Protein AF-A0A7Y0NRR0-F1 (afdb_monomer_lite)

Radius of gyration: 20.95 Å; chains: 1; bounding box: 73×36×52 Å

Secondary structure (DSSP, 8-state):
-------------------HHHHHHHHHHHHHHHHT--HHHHHHHHHHHHHHHTT--TTHHHHHHHHHHHHHHHHHHHTTHHHH-HHHHHHHHHHHHHHHHHHHHTTS-HHHHHHHHHT--SS--SS-TTHHHH-

Sequence (135 aa):
MKKILILSAFILGLNFASNAQSILSKVGSAAAASTGFDVSSLTSGIIGKLSPSLSLTPAQKPTVTTIVKDFLVQKATIMATQKTDPAAYQSKFGKLFSGLKSKLGTALTVAQLAKFTSLKPAAPSASNVLSQLFY

Structure (mmCIF, N/CA/C/O backbone):
data_AF-A0A7Y0NRR0-F1
#
_entry.id   AF-A0A7Y0NRR0-F1
#
loop_
_atom_site.group_PDB
_atom_site.id
_atom_site.type_symbol
_atom_site.label_atom_id
_atom_site.label_alt_id
_atom_site.label_comp_id
_atom_site.label_asym_id
_atom_site.label_entity_id
_atom_site.label_seq_id
_atom_site.pdbx_PDB_ins_code
_atom_site.Cartn_x
_atom_site.Cartn_y
_atom_site.Cartn_z
_atom_site.occupancy
_atom_site.B_iso_or_equiv
_atom_site.auth_seq_id
_atom_site.auth_comp_id
_atom_site.auth_asym_id
_atom_site.auth_atom_id
_atom_site.pdbx_PDB_model_num
ATOM 1 N N . MET A 1 1 ? 57.152 12.413 32.482 1.00 33.59 1 MET A N 1
ATOM 2 C CA . MET A 1 1 ? 57.196 13.848 32.836 1.00 33.59 1 MET A CA 1
ATOM 3 C C . MET A 1 1 ? 56.328 14.609 31.855 1.00 33.59 1 MET A C 1
ATOM 5 O O . MET A 1 1 ? 56.525 14.366 30.681 1.00 33.59 1 MET A O 1
ATOM 9 N N . LYS A 1 2 ? 55.462 15.506 32.366 1.00 35.28 2 LYS A N 1
ATOM 10 C CA . LYS A 1 2 ? 54.959 16.761 31.757 1.00 35.28 2 LYS A CA 1
ATOM 11 C C . LYS A 1 2 ? 54.358 16.692 30.330 1.00 35.28 2 LYS A C 1
ATOM 13 O O . LYS A 1 2 ? 54.985 16.176 29.433 1.00 35.28 2 LYS A O 1
ATOM 18 N N . LYS A 1 3 ? 53.239 17.318 29.968 1.00 42.88 3 LYS A N 1
ATOM 19 C CA . LYS A 1 3 ? 52.256 18.235 30.573 1.00 42.88 3 LYS A CA 1
ATOM 20 C C . LYS A 1 3 ? 51.332 18.625 29.384 1.00 42.88 3 LYS A C 1
ATOM 22 O O . LYS A 1 3 ? 51.871 18.773 28.295 1.00 42.88 3 LYS A O 1
ATOM 27 N N . ILE A 1 4 ? 50.058 18.960 29.663 1.00 52.25 4 ILE A N 1
ATOM 28 C CA . ILE A 1 4 ? 49.284 20.073 29.029 1.00 52.25 4 ILE A CA 1
ATOM 29 C C . ILE A 1 4 ? 48.765 19.827 27.585 1.00 52.25 4 ILE A C 1
ATOM 31 O O . ILE A 1 4 ? 49.505 19.312 26.767 1.00 52.25 4 ILE A O 1
ATOM 35 N N . LEU A 1 5 ? 47.558 20.209 27.131 1.00 46.69 5 LEU A N 1
ATOM 36 C CA . LEU A 1 5 ? 46.305 20.794 27.665 1.00 46.69 5 LEU A CA 1
ATOM 37 C C . LEU A 1 5 ? 45.287 20.883 26.482 1.00 46.69 5 LEU A C 1
ATOM 39 O O . LEU A 1 5 ? 45.715 21.002 25.340 1.00 46.69 5 LEU A O 1
ATOM 43 N N . ILE A 1 6 ? 43.986 20.989 26.815 1.00 50.47 6 ILE A N 1
ATOM 44 C CA . ILE A 1 6 ? 42.914 21.799 26.157 1.00 50.47 6 ILE A CA 1
ATOM 45 C C . ILE A 1 6 ? 42.362 21.290 24.805 1.00 50.47 6 ILE A C 1
ATOM 47 O O . ILE A 1 6 ? 43.046 21.276 23.795 1.00 50.47 6 ILE A O 1
ATOM 51 N N . LEU A 1 7 ? 41.147 20.723 24.771 1.00 47.28 7 LEU A N 1
ATOM 52 C CA . LEU A 1 7 ? 39.810 21.365 24.751 1.00 47.28 7 LEU A CA 1
ATOM 53 C C . LEU A 1 7 ? 39.467 21.995 23.390 1.00 47.28 7 LEU A C 1
ATOM 55 O O . LEU A 1 7 ? 39.948 23.069 23.051 1.00 47.28 7 LEU A O 1
ATOM 59 N N . SER A 1 8 ? 38.554 21.366 22.648 1.00 47.72 8 SER A N 1
ATOM 60 C CA . SER A 1 8 ? 37.717 22.026 21.637 1.00 47.72 8 SER A CA 1
ATOM 61 C C . SER A 1 8 ? 36.460 21.192 21.410 1.00 47.72 8 SER A C 1
ATOM 63 O O . SER A 1 8 ? 36.451 20.227 20.649 1.00 47.72 8 SER A O 1
ATOM 65 N N . ALA A 1 9 ? 35.394 21.556 22.116 1.00 52.09 9 ALA A N 1
ATOM 66 C CA . ALA A 1 9 ? 34.048 21.173 21.745 1.00 52.09 9 ALA A CA 1
ATOM 67 C C . ALA A 1 9 ? 33.667 21.934 20.470 1.00 52.09 9 ALA A C 1
ATOM 69 O O . ALA A 1 9 ? 33.634 23.162 20.470 1.00 52.09 9 ALA A O 1
ATOM 70 N N . PHE A 1 10 ? 33.325 21.212 19.409 1.00 38.62 10 PHE A N 1
ATOM 71 C CA . PHE A 1 10 ? 32.408 21.731 18.403 1.00 38.62 10 PHE A CA 1
ATOM 72 C C . PHE A 1 10 ? 31.455 20.611 18.011 1.00 38.62 10 PHE A C 1
ATOM 74 O O . PHE A 1 10 ? 31.655 19.868 17.053 1.00 38.62 10 PHE A O 1
ATOM 81 N N . ILE A 1 11 ? 30.418 20.464 18.835 1.00 50.19 11 ILE A N 1
ATOM 82 C CA . ILE A 1 11 ? 29.217 19.724 18.473 1.00 50.19 11 ILE A CA 1
ATOM 83 C C . ILE A 1 11 ? 28.501 20.589 17.435 1.00 50.19 11 ILE A C 1
ATOM 85 O O . ILE A 1 11 ? 27.634 21.395 17.763 1.00 50.19 11 ILE A O 1
ATOM 89 N N . LEU A 1 12 ? 28.875 20.437 16.166 1.00 45.25 12 LEU A N 1
ATOM 90 C CA . LEU A 1 12 ? 27.951 20.735 15.084 1.00 45.25 12 LEU A CA 1
ATOM 91 C C . LEU A 1 12 ? 26.954 19.591 15.038 1.00 45.25 12 LEU A C 1
ATOM 93 O O . LEU A 1 12 ? 27.161 18.572 14.380 1.00 45.25 12 LEU A O 1
ATOM 97 N N . GLY A 1 13 ? 25.859 19.780 15.769 1.00 44.25 13 GLY A N 1
ATOM 98 C CA . GLY A 1 13 ? 24.616 19.085 15.499 1.00 44.25 13 GLY A CA 1
ATOM 99 C C . GLY A 1 13 ? 24.165 19.436 14.087 1.00 44.25 13 GLY A C 1
ATOM 100 O O . GLY A 1 13 ? 23.381 20.363 13.888 1.00 44.25 13 GLY A O 1
ATOM 101 N N . LEU A 1 14 ? 24.669 18.691 13.104 1.00 46.22 14 LEU A N 1
ATOM 102 C CA . LEU A 1 14 ? 24.047 18.569 11.798 1.00 46.22 14 LEU A CA 1
ATOM 103 C C . LEU A 1 14 ? 22.699 17.894 12.033 1.00 46.22 14 LEU A C 1
ATOM 105 O O . LEU A 1 14 ? 22.559 16.673 11.990 1.00 46.22 14 LEU A O 1
ATOM 109 N N . ASN A 1 15 ? 21.695 18.718 12.314 1.00 46.75 15 ASN A N 1
ATOM 110 C CA . ASN A 1 15 ? 20.311 18.358 12.104 1.00 46.75 15 ASN A CA 1
ATOM 111 C C . ASN A 1 15 ? 20.145 18.178 10.594 1.00 46.75 15 ASN A C 1
ATOM 113 O O . ASN A 1 15 ? 19.711 19.082 9.883 1.00 46.75 15 ASN A O 1
ATOM 117 N N . PHE A 1 16 ? 20.496 16.995 10.092 1.00 47.28 16 PHE A N 1
ATOM 118 C CA . PHE A 1 16 ? 19.924 16.493 8.858 1.00 47.28 16 PHE A CA 1
ATOM 119 C C . PHE A 1 16 ? 18.444 16.238 9.146 1.00 47.28 16 PHE A C 1
ATOM 121 O O . PHE A 1 16 ? 18.018 15.105 9.371 1.00 47.28 16 PHE A O 1
ATOM 128 N N . ALA A 1 17 ? 17.647 17.310 9.171 1.00 47.84 17 ALA A N 1
ATOM 129 C CA . ALA A 1 17 ? 16.220 17.210 8.948 1.00 47.84 17 ALA A CA 1
ATOM 130 C C . ALA A 1 17 ? 16.072 16.612 7.548 1.00 47.84 17 ALA A C 1
ATOM 132 O O . ALA A 1 17 ? 16.183 17.292 6.525 1.00 47.84 17 ALA A O 1
ATOM 133 N N . SER A 1 18 ? 15.956 15.287 7.525 1.00 48.53 18 SER A N 1
ATOM 134 C CA . SER A 1 18 ? 15.818 14.473 6.334 1.00 48.53 18 SER A CA 1
ATOM 135 C C . SER A 1 18 ? 14.525 14.858 5.625 1.00 48.53 18 SER A C 1
ATOM 137 O O . SER A 1 18 ? 13.490 14.233 5.807 1.00 48.53 18 SER A O 1
ATOM 139 N N . ASN A 1 19 ? 14.594 15.849 4.739 1.00 50.34 19 ASN A N 1
ATOM 140 C CA . ASN A 1 19 ? 13.570 16.112 3.728 1.00 50.34 19 ASN A CA 1
ATOM 141 C C . ASN A 1 19 ? 13.697 15.139 2.537 1.00 50.34 19 ASN A C 1
ATOM 143 O O . ASN A 1 19 ? 13.306 15.459 1.413 1.00 50.34 19 ASN A O 1
ATOM 147 N N . ALA A 1 20 ? 14.217 13.927 2.770 1.00 47.44 20 ALA A N 1
ATOM 148 C CA . ALA A 1 20 ? 14.342 12.873 1.762 1.00 47.44 20 ALA A CA 1
ATOM 149 C C . ALA A 1 20 ? 12.981 12.490 1.141 1.00 47.44 20 ALA A C 1
ATOM 151 O O . ALA A 1 20 ? 12.925 11.990 0.018 1.00 47.44 20 ALA A O 1
ATOM 152 N N . GLN A 1 21 ? 11.872 12.794 1.826 1.00 50.91 21 GLN A N 1
ATOM 153 C CA . GLN A 1 21 ? 10.518 12.601 1.304 1.00 50.91 21 GLN A CA 1
ATOM 154 C C . GLN A 1 21 ? 10.167 13.531 0.130 1.00 50.91 21 GLN A C 1
ATOM 156 O O . GLN A 1 21 ? 9.385 13.124 -0.727 1.00 50.91 21 GLN A O 1
ATOM 161 N N . SER A 1 22 ? 10.739 14.738 0.029 1.00 58.84 22 SER A N 1
ATOM 162 C CA . SER A 1 22 ? 10.353 15.708 -1.014 1.00 58.84 22 SER A CA 1
ATOM 163 C C . SER A 1 22 ? 10.853 15.301 -2.404 1.00 58.84 22 SER A C 1
ATOM 165 O O . SER A 1 22 ? 10.087 15.282 -3.371 1.00 58.84 22 SER A O 1
ATOM 167 N N . ILE A 1 23 ? 12.120 14.884 -2.501 1.00 60.22 23 ILE A N 1
ATOM 168 C CA . ILE A 1 23 ? 12.724 14.489 -3.781 1.00 60.22 23 ILE A CA 1
ATOM 169 C C . ILE A 1 23 ? 12.102 13.188 -4.287 1.00 60.22 23 ILE A C 1
ATOM 171 O O . ILE A 1 23 ? 11.738 13.107 -5.457 1.00 60.22 23 ILE A O 1
ATOM 175 N N . LEU A 1 24 ? 11.896 12.199 -3.411 1.00 58.16 24 LEU A N 1
ATOM 176 C CA . LEU A 1 24 ? 11.259 10.938 -3.793 1.00 58.16 24 LEU A CA 1
ATOM 177 C C . LEU A 1 24 ? 9.813 11.147 -4.263 1.00 58.16 24 LEU A C 1
ATOM 179 O O . LEU A 1 24 ? 9.408 10.576 -5.274 1.00 58.16 24 LEU A O 1
ATOM 183 N N . SER A 1 25 ? 9.061 12.018 -3.583 1.00 60.81 25 SER A N 1
ATOM 184 C CA . SER A 1 25 ? 7.695 12.372 -3.985 1.00 60.81 25 SER A CA 1
ATOM 185 C C . SER A 1 25 ? 7.665 13.075 -5.339 1.00 60.81 25 SER A C 1
ATOM 187 O O . SER A 1 25 ? 6.802 12.780 -6.165 1.00 60.81 25 SER A O 1
ATOM 189 N N . LYS A 1 26 ? 8.624 13.968 -5.607 1.00 62.31 26 LYS A N 1
ATOM 190 C CA . LYS A 1 26 ? 8.708 14.702 -6.874 1.00 62.31 26 LYS A CA 1
ATOM 191 C C . LYS A 1 26 ? 9.166 13.818 -8.035 1.00 62.31 26 LYS A C 1
ATOM 193 O O . LYS A 1 26 ? 8.571 13.882 -9.106 1.00 62.31 26 LYS A O 1
ATOM 198 N N . VAL A 1 27 ? 10.154 12.952 -7.812 1.00 62.44 27 VAL A N 1
ATOM 199 C CA . VAL A 1 27 ? 10.635 11.973 -8.802 1.00 62.44 27 VAL A CA 1
ATOM 200 C C . VAL A 1 27 ? 9.555 10.938 -9.111 1.00 62.44 27 VAL A C 1
ATOM 202 O O . VAL A 1 27 ? 9.282 10.682 -10.280 1.00 62.44 27 VAL A O 1
ATOM 205 N N . GLY A 1 28 ? 8.883 10.391 -8.093 1.00 61.22 28 GLY A N 1
ATOM 206 C CA . GLY A 1 28 ? 7.782 9.450 -8.299 1.00 61.22 28 GLY A CA 1
ATOM 207 C C . GLY A 1 28 ? 6.582 10.086 -9.001 1.00 61.22 28 GLY A C 1
ATOM 208 O O . GLY A 1 28 ? 6.010 9.465 -9.889 1.00 61.22 28 GLY A O 1
ATOM 209 N N . SER A 1 29 ? 6.252 11.347 -8.693 1.00 60.25 29 SER A N 1
ATOM 210 C CA . SER A 1 29 ? 5.181 12.083 -9.387 1.00 60.25 29 SER A CA 1
ATOM 211 C C . SER A 1 29 ? 5.530 12.398 -10.849 1.00 60.25 29 SER A C 1
ATOM 213 O O . SER A 1 29 ? 4.664 12.316 -11.716 1.00 60.25 29 SER A O 1
ATOM 215 N N . ALA A 1 30 ? 6.793 12.712 -11.154 1.00 60.69 30 ALA A N 1
ATOM 216 C CA . ALA A 1 30 ? 7.245 12.945 -12.527 1.00 60.69 30 ALA A CA 1
ATOM 217 C C . ALA A 1 30 ? 7.305 11.645 -13.356 1.00 60.69 30 ALA A C 1
ATOM 219 O O . ALA A 1 30 ? 6.887 11.633 -14.512 1.00 60.69 30 ALA A O 1
ATOM 220 N N . ALA A 1 31 ? 7.764 10.538 -12.760 1.00 59.75 31 ALA A N 1
ATOM 221 C CA . ALA A 1 31 ? 7.778 9.214 -13.395 1.00 59.75 31 ALA A CA 1
ATOM 222 C C . ALA A 1 31 ? 6.360 8.654 -13.631 1.00 59.75 31 ALA A C 1
ATOM 224 O O . ALA A 1 31 ? 6.098 7.979 -14.627 1.00 59.75 31 ALA A O 1
ATOM 225 N N . ALA A 1 32 ? 5.430 8.965 -12.728 1.00 59.28 32 ALA A N 1
ATOM 226 C CA . ALA A 1 32 ? 4.009 8.660 -12.854 1.00 59.28 32 ALA A CA 1
ATOM 227 C C . ALA A 1 32 ? 3.360 9.383 -14.050 1.00 59.28 32 ALA A C 1
ATOM 229 O O . ALA A 1 32 ? 2.678 8.764 -14.869 1.00 59.28 32 ALA A O 1
ATOM 230 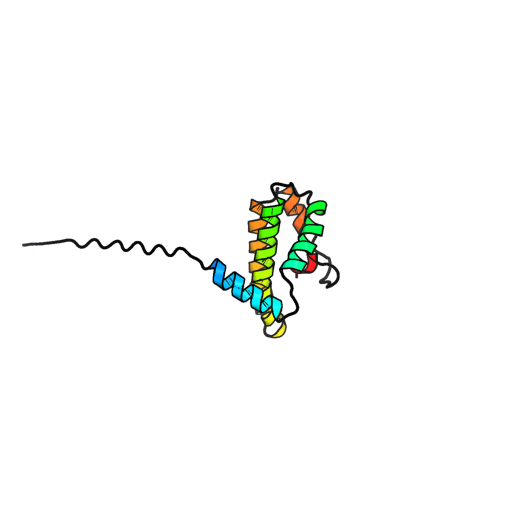N N . ALA A 1 33 ? 3.637 10.684 -14.193 1.00 56.62 33 ALA A N 1
ATOM 231 C CA . ALA A 1 33 ? 3.094 11.511 -15.268 1.00 56.62 33 ALA A CA 1
ATOM 232 C C . ALA A 1 33 ? 3.559 11.076 -16.672 1.00 56.62 33 ALA A C 1
ATOM 234 O O . ALA A 1 33 ? 2.806 11.217 -17.631 1.00 56.62 33 ALA A O 1
ATOM 235 N N . SER A 1 34 ? 4.764 10.510 -16.809 1.00 55.97 34 SER A N 1
ATOM 236 C CA . SER A 1 34 ? 5.305 10.079 -18.109 1.00 55.97 34 SER A CA 1
ATOM 237 C C . SER A 1 34 ? 4.842 8.690 -18.568 1.00 55.97 34 SER A C 1
ATOM 239 O O . SER A 1 34 ? 5.035 8.338 -19.730 1.00 55.97 34 SER A O 1
ATOM 241 N N . THR A 1 35 ? 4.226 7.895 -17.686 1.00 58.47 35 THR A N 1
ATOM 242 C CA . THR A 1 35 ? 3.856 6.489 -17.950 1.00 58.47 35 THR A CA 1
ATOM 243 C C . THR A 1 35 ? 2.346 6.236 -17.994 1.00 58.47 35 THR A C 1
ATOM 245 O O . THR A 1 35 ? 1.924 5.093 -18.162 1.00 58.47 35 THR A O 1
ATOM 248 N N . GLY A 1 36 ? 1.519 7.278 -17.843 1.00 70.06 36 GLY A N 1
ATOM 249 C CA . GLY A 1 36 ? 0.068 7.128 -17.664 1.00 70.06 36 GLY A CA 1
ATOM 250 C C . GLY A 1 36 ? -0.313 6.518 -16.306 1.00 70.06 36 GLY A C 1
ATOM 251 O O . GLY A 1 36 ? -1.446 6.085 -16.110 1.00 70.06 36 GLY A O 1
ATOM 252 N N . PHE A 1 37 ? 0.631 6.469 -15.362 1.00 85.75 37 PHE A N 1
ATOM 253 C CA . PHE A 1 37 ? 0.445 5.923 -14.024 1.00 85.75 37 PHE A CA 1
ATOM 254 C C . PHE A 1 37 ? -0.002 7.036 -13.069 1.00 85.75 37 PHE A C 1
ATOM 256 O O . PHE A 1 37 ? 0.789 7.569 -12.300 1.00 85.75 37 PHE A O 1
ATOM 263 N N . ASP A 1 38 ? -1.275 7.430 -13.118 1.00 90.25 38 ASP A N 1
ATOM 264 C CA . ASP A 1 38 ? -1.796 8.483 -12.237 1.00 90.25 38 ASP A CA 1
ATOM 265 C C . ASP A 1 38 ? -1.954 7.981 -10.792 1.00 90.25 38 ASP A C 1
ATOM 267 O O . ASP A 1 38 ? -2.944 7.346 -10.420 1.00 90.25 38 ASP A O 1
ATOM 271 N N . VAL A 1 39 ? -0.974 8.316 -9.953 1.00 91.81 39 VAL A N 1
ATOM 272 C CA . VAL A 1 39 ? -0.945 7.977 -8.525 1.00 91.81 39 VAL A CA 1
ATOM 273 C C . VAL A 1 39 ? -2.202 8.445 -7.790 1.00 91.81 39 VAL A C 1
ATOM 275 O O . VAL A 1 39 ? -2.686 7.729 -6.914 1.00 91.81 39 VAL A O 1
ATOM 278 N N . SER A 1 40 ? -2.735 9.627 -8.104 1.00 91.94 40 SER A N 1
ATOM 279 C CA . SER A 1 40 ? -3.883 10.198 -7.391 1.00 91.94 40 SER A CA 1
ATOM 280 C C . SER A 1 40 ? -5.158 9.412 -7.691 1.00 91.94 40 SER A C 1
ATOM 282 O O . SER A 1 40 ? -5.856 8.959 -6.774 1.00 91.94 40 SER A O 1
ATOM 284 N N . SER A 1 41 ? -5.413 9.173 -8.979 1.00 93.75 41 SER A N 1
ATOM 285 C CA . SER A 1 41 ? -6.553 8.380 -9.444 1.00 93.75 41 SER A CA 1
ATOM 286 C C . SER A 1 41 ? -6.464 6.930 -8.962 1.00 93.75 41 SER A C 1
ATOM 288 O O . SER A 1 41 ? -7.443 6.383 -8.449 1.00 93.75 41 SER A O 1
ATOM 290 N N . LEU A 1 42 ? -5.274 6.323 -9.027 1.00 94.88 42 LEU A N 1
ATOM 291 C CA . LEU A 1 42 ? -5.031 4.970 -8.523 1.00 94.88 42 LEU A CA 1
ATOM 292 C C . LEU A 1 42 ? -5.240 4.871 -7.012 1.00 94.88 42 LEU A C 1
ATOM 294 O O . LEU A 1 42 ? -5.909 3.946 -6.555 1.00 94.88 42 LEU A O 1
ATOM 298 N N . THR A 1 43 ? -4.724 5.830 -6.237 1.00 96.88 43 THR A N 1
ATOM 299 C CA . THR A 1 43 ? -4.933 5.872 -4.781 1.00 96.88 43 THR A CA 1
ATOM 300 C C . THR A 1 43 ? -6.426 5.922 -4.471 1.00 96.88 43 THR A C 1
ATOM 302 O O . THR A 1 43 ? -6.918 5.108 -3.692 1.00 96.88 43 THR A O 1
ATOM 305 N N . SER A 1 44 ? -7.162 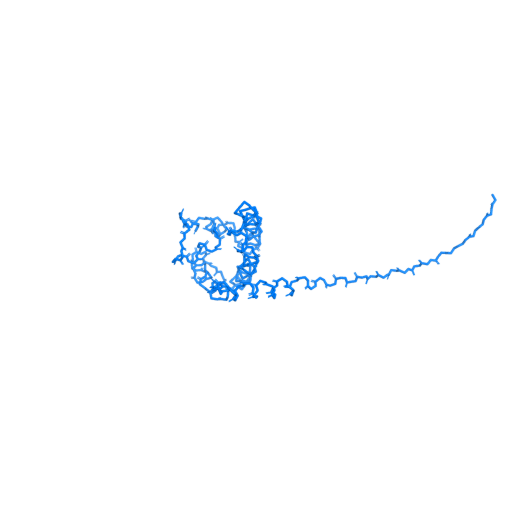6.827 -5.120 1.00 96.81 44 SER A N 1
ATOM 306 C CA . SER A 1 44 ? -8.608 6.973 -4.927 1.00 96.81 44 SER A CA 1
ATOM 307 C C . SER A 1 44 ? -9.367 5.688 -5.268 1.00 96.81 44 SER A C 1
ATOM 309 O O . SER A 1 44 ? -10.183 5.223 -4.471 1.00 96.81 44 SER A O 1
ATOM 311 N N . GLY A 1 45 ? -9.053 5.061 -6.407 1.00 96.62 45 GLY A N 1
ATOM 312 C CA . GLY A 1 45 ? -9.666 3.801 -6.831 1.00 96.62 45 GLY A CA 1
ATOM 313 C C . GLY A 1 45 ? -9.364 2.636 -5.883 1.00 96.62 45 GLY A C 1
ATOM 314 O O . GLY A 1 45 ? -10.266 1.879 -5.520 1.00 96.62 45 GLY A O 1
ATOM 315 N N . ILE A 1 46 ? -8.115 2.512 -5.428 1.00 97.44 46 ILE A N 1
ATOM 316 C CA . ILE A 1 46 ? -7.692 1.476 -4.478 1.00 97.44 46 ILE A CA 1
ATOM 317 C C . ILE A 1 46 ? -8.382 1.664 -3.133 1.00 97.44 46 ILE A C 1
ATOM 319 O O . ILE A 1 46 ? -8.945 0.707 -2.608 1.00 97.44 46 ILE A O 1
ATOM 323 N N . ILE A 1 47 ? -8.393 2.878 -2.580 1.00 97.81 47 ILE A N 1
ATOM 324 C CA . ILE A 1 47 ? -9.068 3.152 -1.306 1.00 97.81 47 ILE A CA 1
ATOM 325 C C . ILE A 1 47 ? -10.576 2.933 -1.431 1.00 97.81 47 ILE A C 1
ATOM 327 O O . ILE A 1 47 ? -11.173 2.352 -0.528 1.00 97.81 47 ILE A O 1
ATOM 331 N N . GLY A 1 48 ? -11.179 3.266 -2.575 1.00 97.56 48 GLY A N 1
ATOM 332 C CA . GLY A 1 48 ? -12.573 2.934 -2.874 1.00 97.56 48 GLY A CA 1
ATOM 333 C C . GLY A 1 48 ? -12.883 1.432 -2.796 1.00 97.56 48 GLY A C 1
ATOM 334 O O . GLY A 1 48 ? -13.989 1.059 -2.413 1.00 97.56 48 GLY A O 1
ATOM 335 N N . LYS A 1 49 ? -11.911 0.556 -3.089 1.00 96.75 49 LYS A N 1
ATOM 336 C CA . LYS A 1 49 ? -12.045 -0.904 -2.925 1.00 96.75 49 LYS A CA 1
ATOM 337 C C . LYS A 1 49 ? -11.660 -1.384 -1.525 1.00 96.75 49 LYS A C 1
ATOM 339 O O . LYS A 1 49 ? -12.359 -2.228 -0.963 1.00 96.75 49 LYS A O 1
ATOM 344 N N . LEU A 1 50 ? -10.577 -0.865 -0.948 1.00 97.19 50 LEU A N 1
ATOM 345 C CA . LEU A 1 50 ? -10.069 -1.292 0.359 1.00 97.19 50 LEU A CA 1
ATOM 346 C C . LEU A 1 50 ? -10.971 -0.848 1.513 1.00 97.19 50 LEU A C 1
ATOM 348 O O . LEU A 1 50 ? -11.176 -1.635 2.431 1.00 97.19 50 LEU A O 1
ATOM 352 N N . SER A 1 51 ? -11.539 0.362 1.471 1.00 97.00 51 SER A N 1
ATOM 353 C CA . SER A 1 51 ? -12.411 0.880 2.534 1.00 97.00 51 SER A CA 1
ATOM 354 C C . SER A 1 51 ? -13.579 -0.054 2.869 1.00 97.00 51 SER A C 1
ATOM 356 O O . SER A 1 51 ? -13.658 -0.467 4.026 1.00 97.00 51 SER A O 1
ATOM 3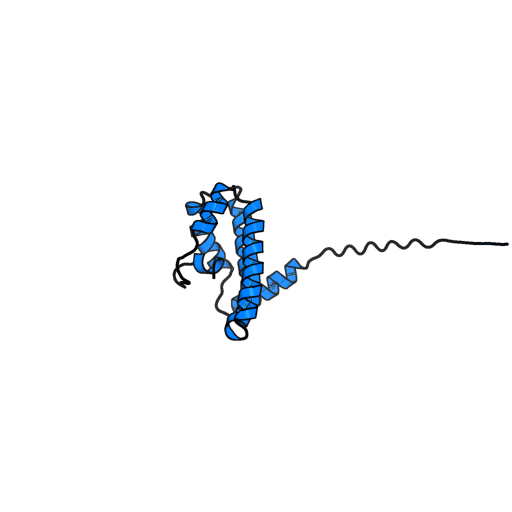58 N N . PRO A 1 52 ? -14.450 -0.441 1.916 1.00 97.56 52 PRO A N 1
ATOM 359 C CA . PRO A 1 52 ? -15.532 -1.379 2.208 1.00 97.56 52 PRO A CA 1
ATOM 360 C C . PRO A 1 52 ? -15.022 -2.807 2.438 1.00 97.56 52 PRO A C 1
ATOM 362 O O . PRO A 1 52 ? -15.530 -3.504 3.309 1.00 97.56 52 PRO A O 1
ATOM 365 N N . SER A 1 53 ? -13.989 -3.250 1.710 1.0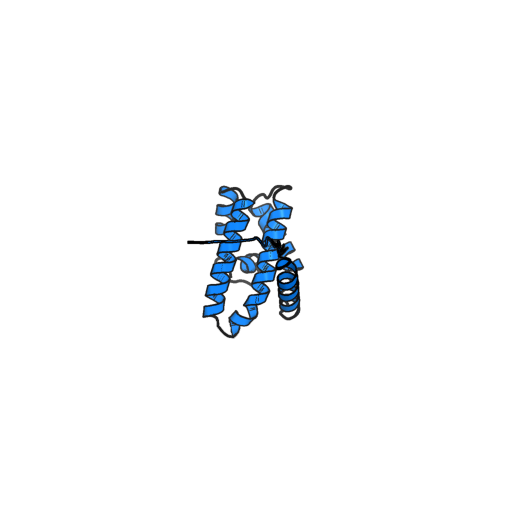0 97.12 53 SER A N 1
ATOM 366 C CA . SER A 1 53 ? -13.496 -4.628 1.835 1.00 97.12 53 SER A CA 1
ATOM 367 C C . SER A 1 53 ? -12.867 -4.902 3.198 1.00 97.12 53 SER A C 1
ATOM 369 O O . SER A 1 53 ? -13.009 -6.001 3.722 1.00 97.12 53 SER A O 1
ATOM 371 N N . LEU A 1 54 ? -12.184 -3.922 3.786 1.00 97.75 54 LEU A N 1
ATOM 372 C CA . LEU A 1 54 ? -11.508 -4.042 5.080 1.00 97.75 54 LEU A CA 1
ATOM 373 C C . LEU A 1 54 ? -12.295 -3.395 6.226 1.00 97.75 54 LEU A C 1
ATOM 375 O O . LEU A 1 54 ? -11.800 -3.370 7.351 1.00 97.75 54 LEU A O 1
ATOM 379 N N . SER A 1 55 ? -13.484 -2.851 5.954 1.00 97.81 55 SER A N 1
ATOM 380 C CA . SER A 1 55 ? -14.269 -2.081 6.926 1.00 97.81 55 SER A CA 1
ATOM 381 C C . SER A 1 55 ? -13.419 -1.005 7.618 1.00 97.81 55 SER A C 1
ATOM 383 O O . SER A 1 55 ? -13.364 -0.935 8.845 1.00 97.81 55 SER A O 1
ATOM 385 N N . LEU A 1 56 ? -12.677 -0.215 6.830 1.00 97.94 56 LEU A N 1
ATOM 386 C CA . LEU A 1 56 ? -11.770 0.801 7.372 1.00 97.94 56 LEU A CA 1
ATOM 387 C C . LEU A 1 56 ? -12.554 1.853 8.153 1.00 97.94 56 LEU A C 1
ATOM 389 O O . LEU A 1 56 ? -13.509 2.436 7.637 1.00 97.94 56 LEU A O 1
ATOM 393 N N . THR A 1 57 ? -12.106 2.143 9.372 1.00 98.06 57 THR A N 1
ATOM 394 C CA . THR A 1 57 ? -12.720 3.193 10.187 1.00 98.06 57 THR A CA 1
ATOM 395 C C . THR A 1 57 ? -12.371 4.588 9.651 1.00 98.06 57 THR A C 1
ATOM 397 O O . THR A 1 57 ? -11.372 4.753 8.935 1.00 98.06 57 THR A O 1
ATOM 400 N N . PRO A 1 58 ? -13.132 5.630 10.036 1.00 97.06 58 PRO A N 1
ATOM 401 C CA . PRO A 1 58 ? -12.788 7.013 9.707 1.00 97.06 58 PRO A CA 1
ATOM 402 C C . PRO A 1 58 ? -11.381 7.415 10.170 1.00 97.06 58 PRO A C 1
ATOM 404 O O . PRO A 1 58 ? -10.718 8.187 9.486 1.00 97.06 58 PRO A O 1
ATOM 407 N N . ALA A 1 59 ? -10.900 6.849 11.282 1.00 95.94 59 ALA A N 1
ATOM 408 C CA . ALA A 1 59 ? -9.553 7.092 11.794 1.00 95.94 59 ALA A CA 1
ATOM 409 C C . ALA A 1 59 ? -8.462 6.368 10.981 1.00 95.94 59 ALA A C 1
ATOM 411 O O . ALA A 1 59 ? -7.366 6.892 10.808 1.00 95.94 59 ALA A O 1
ATOM 412 N N . GLN A 1 60 ? -8.751 5.175 10.450 1.00 97.88 60 GLN A N 1
ATOM 413 C CA . GLN A 1 60 ? -7.792 4.405 9.649 1.00 97.88 60 GLN A CA 1
ATOM 414 C C . GLN A 1 60 ? -7.655 4.941 8.223 1.00 97.88 60 GLN A C 1
ATOM 416 O O . GLN A 1 60 ? -6.565 4.913 7.648 1.00 97.88 60 GLN A O 1
ATOM 421 N N . LYS A 1 61 ? -8.760 5.411 7.631 1.00 97.38 61 LYS A N 1
ATOM 422 C CA . LYS A 1 61 ? -8.829 5.753 6.205 1.00 97.38 61 LYS A CA 1
ATOM 423 C C . LYS A 1 61 ? -7.757 6.766 5.761 1.00 97.38 61 LYS A C 1
ATOM 425 O O . LYS A 1 61 ? -7.113 6.479 4.749 1.00 97.38 61 LYS A O 1
ATOM 430 N N . PRO A 1 62 ? -7.493 7.886 6.466 1.00 98.00 62 PRO A N 1
ATOM 431 C CA . PRO A 1 62 ? -6.441 8.827 6.075 1.00 98.00 62 PRO A CA 1
ATOM 432 C C . PRO A 1 62 ? -5.054 8.176 6.066 1.00 98.00 62 PRO A C 1
ATOM 434 O O . PRO A 1 62 ? -4.325 8.286 5.084 1.00 98.00 62 PRO A O 1
ATOM 437 N N . THR A 1 63 ? -4.719 7.416 7.112 1.00 97.75 63 THR A N 1
ATOM 438 C CA . THR A 1 63 ? -3.418 6.746 7.244 1.00 97.75 63 THR A CA 1
ATOM 439 C C . THR A 1 63 ? -3.206 5.700 6.153 1.00 97.75 63 THR A C 1
ATOM 441 O O . THR A 1 63 ? -2.162 5.686 5.502 1.00 97.75 63 THR A O 1
ATOM 444 N N . VAL A 1 64 ? -4.211 4.859 5.888 1.00 98.12 64 VAL A N 1
ATOM 445 C CA . VAL A 1 64 ? -4.151 3.854 4.812 1.00 98.12 64 VAL A CA 1
ATOM 446 C C . VAL A 1 64 ? -4.040 4.526 3.441 1.00 98.12 64 VAL A C 1
ATOM 448 O O . VAL A 1 64 ? -3.282 4.057 2.594 1.00 98.12 64 VAL A O 1
ATOM 451 N N . THR A 1 65 ? -4.734 5.649 3.233 1.00 98.25 65 THR A N 1
ATOM 452 C CA . THR A 1 65 ? -4.639 6.444 1.997 1.00 98.25 65 THR A CA 1
ATOM 453 C C . THR A 1 65 ? -3.213 6.929 1.759 1.00 98.25 65 THR A C 1
ATOM 455 O O . THR A 1 65 ? -2.680 6.726 0.670 1.00 98.25 65 THR A O 1
ATOM 458 N N . THR A 1 66 ? -2.567 7.503 2.777 1.00 97.88 66 THR A N 1
ATOM 459 C CA . THR A 1 66 ? -1.167 7.943 2.688 1.00 97.88 66 THR A CA 1
ATOM 460 C C . THR A 1 66 ? -0.227 6.777 2.396 1.00 97.88 66 THR A C 1
ATOM 462 O O . THR A 1 66 ? 0.581 6.863 1.478 1.00 97.88 66 THR A O 1
ATOM 465 N N . ILE A 1 67 ? -0.377 5.649 3.101 1.00 98.31 67 ILE A N 1
ATOM 466 C CA . ILE A 1 67 ? 0.461 4.458 2.892 1.00 98.31 67 ILE A CA 1
ATOM 467 C C . ILE A 1 67 ? 0.345 3.933 1.450 1.00 98.31 67 ILE A C 1
ATOM 469 O O . ILE A 1 67 ? 1.359 3.630 0.819 1.00 98.31 67 ILE A O 1
ATOM 473 N N . VAL A 1 68 ? -0.878 3.837 0.915 1.00 97.88 68 VAL A N 1
ATOM 474 C CA . VAL A 1 68 ? -1.127 3.405 -0.470 1.00 97.88 68 VAL A CA 1
ATOM 475 C C . VAL A 1 68 ? -0.531 4.398 -1.465 1.00 97.88 68 VAL A C 1
ATOM 477 O O . VAL A 1 68 ? 0.147 3.983 -2.404 1.00 97.88 68 VAL A O 1
ATOM 480 N N . LYS A 1 69 ? -0.736 5.702 -1.252 1.00 96.94 69 LYS A N 1
ATOM 481 C CA . LYS A 1 69 ? -0.180 6.751 -2.111 1.00 96.94 69 LYS A CA 1
ATOM 482 C C . LYS A 1 69 ? 1.344 6.671 -2.168 1.00 96.94 69 LYS A C 1
ATOM 484 O O . LYS A 1 69 ? 1.908 6.632 -3.258 1.00 96.94 69 LYS A O 1
ATOM 489 N N . ASP A 1 70 ? 2.004 6.584 -1.017 1.00 96.06 70 ASP A N 1
ATOM 490 C CA . ASP A 1 70 ? 3.464 6.517 -0.921 1.00 96.06 70 ASP A CA 1
ATOM 491 C C . ASP A 1 70 ? 4.030 5.260 -1.589 1.00 96.06 70 ASP A C 1
ATOM 493 O O . ASP A 1 70 ? 5.090 5.307 -2.219 1.00 96.06 70 ASP A O 1
ATOM 497 N N . PHE A 1 71 ? 3.323 4.133 -1.476 1.00 97.19 71 PHE A N 1
ATOM 498 C CA . PHE A 1 71 ? 3.667 2.911 -2.196 1.00 97.19 71 PHE A CA 1
ATOM 499 C C . PHE A 1 71 ? 3.586 3.113 -3.711 1.00 97.19 71 PHE A C 1
ATOM 501 O O . PHE A 1 71 ? 4.520 2.743 -4.416 1.00 97.19 71 PHE A O 1
ATOM 508 N N . LEU A 1 72 ? 2.511 3.723 -4.220 1.00 95.75 72 LEU A N 1
ATOM 509 C CA . LEU A 1 72 ? 2.338 3.965 -5.656 1.00 95.75 72 LEU A CA 1
ATOM 510 C C . LEU A 1 72 ? 3.393 4.938 -6.198 1.00 95.75 72 LEU A C 1
ATOM 512 O O . LEU A 1 72 ? 3.970 4.674 -7.250 1.00 95.75 72 LEU A O 1
ATOM 516 N N . VAL A 1 73 ? 3.710 6.009 -5.463 1.00 94.50 73 VAL A N 1
ATOM 517 C CA . VAL A 1 73 ? 4.808 6.935 -5.801 1.00 94.50 73 VAL A CA 1
ATOM 518 C C . VAL A 1 73 ? 6.122 6.175 -5.958 1.00 94.50 73 VAL A C 1
ATOM 520 O O . VAL A 1 73 ? 6.816 6.329 -6.960 1.00 94.50 73 VAL A O 1
ATOM 523 N N . GLN A 1 74 ? 6.463 5.323 -4.993 1.00 93.44 74 GLN A N 1
ATOM 524 C CA . GLN A 1 74 ? 7.686 4.530 -5.057 1.00 93.44 74 GLN A CA 1
ATOM 525 C C . GLN A 1 74 ? 7.636 3.472 -6.165 1.00 93.44 74 GLN A C 1
ATOM 527 O O . GLN A 1 74 ? 8.632 3.278 -6.861 1.00 93.44 74 GLN A O 1
ATOM 532 N N . LYS A 1 75 ? 6.483 2.831 -6.392 1.00 94.06 75 LYS A N 1
ATOM 533 C CA . LYS A 1 75 ? 6.289 1.886 -7.496 1.00 94.06 75 LYS A CA 1
ATOM 534 C C . LYS A 1 75 ? 6.567 2.552 -8.842 1.00 94.06 75 LYS A C 1
ATOM 536 O O . LYS A 1 75 ? 7.286 1.974 -9.654 1.00 94.06 75 LYS A O 1
ATOM 541 N N . ALA A 1 76 ? 6.082 3.778 -9.052 1.00 92.12 76 ALA A N 1
ATOM 542 C CA . ALA A 1 76 ? 6.315 4.535 -10.282 1.00 92.12 76 ALA A CA 1
ATOM 543 C C . ALA A 1 76 ? 7.816 4.679 -10.601 1.00 92.12 76 ALA A C 1
ATOM 545 O O . ALA A 1 76 ? 8.218 4.544 -11.754 1.00 92.12 76 ALA A O 1
ATOM 546 N N . THR A 1 77 ? 8.667 4.848 -9.579 1.00 91.62 77 THR A N 1
ATOM 547 C CA . THR A 1 77 ? 10.128 4.979 -9.764 1.00 91.62 77 THR A CA 1
ATOM 548 C C . THR A 1 77 ? 10.813 3.709 -10.273 1.00 91.62 77 THR A C 1
ATOM 550 O O . THR A 1 77 ? 11.900 3.787 -10.842 1.00 91.62 77 THR A O 1
ATOM 553 N N . ILE A 1 78 ? 10.194 2.538 -10.090 1.00 92.06 78 ILE A N 1
ATOM 554 C CA . ILE A 1 78 ? 10.754 1.252 -10.521 1.00 92.06 78 ILE A CA 1
ATOM 555 C C . ILE A 1 78 ? 10.073 0.703 -11.777 1.00 92.06 78 ILE A C 1
ATOM 557 O O . ILE A 1 78 ? 10.580 -0.246 -12.359 1.00 92.06 78 ILE A O 1
ATOM 561 N N . MET A 1 79 ? 8.966 1.290 -12.246 1.00 89.81 79 MET A N 1
ATOM 562 C CA . MET A 1 79 ? 8.213 0.760 -13.395 1.00 89.81 79 MET A CA 1
ATOM 563 C C . MET A 1 79 ? 9.050 0.634 -14.669 1.00 89.81 79 MET A C 1
ATOM 565 O O . MET A 1 79 ? 8.888 -0.331 -15.411 1.00 89.81 79 MET A O 1
ATOM 569 N N . ALA A 1 80 ? 9.982 1.560 -14.910 1.00 88.06 80 ALA A N 1
ATOM 570 C CA . ALA A 1 80 ? 10.865 1.490 -16.072 1.00 88.06 80 ALA A CA 1
ATOM 571 C C . ALA A 1 80 ? 11.707 0.201 -16.088 1.00 88.06 80 ALA A C 1
ATOM 573 O O . ALA A 1 80 ? 11.922 -0.379 -17.154 1.00 88.06 80 ALA A O 1
ATOM 574 N N . THR A 1 81 ? 12.111 -0.301 -14.911 1.00 91.75 81 THR A N 1
ATOM 575 C CA . THR A 1 81 ? 12.915 -1.526 -14.827 1.00 91.75 81 THR A CA 1
ATOM 576 C C . THR A 1 81 ? 12.116 -2.763 -15.197 1.00 91.75 81 THR A C 1
ATOM 578 O O . THR A 1 81 ? 12.711 -3.759 -15.564 1.00 91.75 81 THR A O 1
ATOM 581 N N . G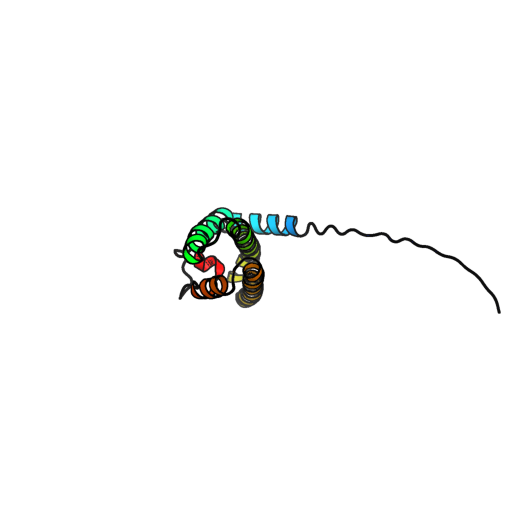LN A 1 82 ? 10.782 -2.726 -15.183 1.00 89.00 82 GLN A N 1
ATOM 582 C CA . GLN A 1 82 ? 9.974 -3.870 -15.607 1.00 89.00 82 GLN A CA 1
ATOM 583 C C . GLN A 1 82 ? 10.262 -4.286 -17.057 1.00 89.00 82 GLN A C 1
ATOM 585 O O . GLN A 1 82 ? 10.193 -5.469 -17.375 1.00 89.00 82 GLN A O 1
ATOM 590 N N . LYS A 1 83 ? 10.595 -3.321 -17.927 1.00 88.62 83 LYS A N 1
ATOM 591 C CA . LYS A 1 83 ? 10.942 -3.575 -19.332 1.00 88.62 83 LYS A CA 1
ATOM 592 C C . LYS A 1 83 ? 12.431 -3.845 -19.531 1.00 88.62 83 LYS A C 1
ATOM 594 O O . LYS A 1 83 ? 12.780 -4.675 -20.360 1.00 88.62 83 LYS A O 1
ATOM 599 N N . THR A 1 84 ? 13.296 -3.126 -18.813 1.00 93.06 84 THR A N 1
ATOM 600 C CA . THR A 1 84 ? 14.750 -3.174 -19.041 1.00 93.06 84 THR A CA 1
ATOM 601 C C . THR A 1 84 ? 15.468 -4.235 -18.210 1.00 93.06 84 THR A C 1
ATOM 603 O O . THR A 1 84 ? 16.499 -4.735 -18.641 1.00 93.06 84 THR A O 1
ATOM 606 N N . ASP A 1 85 ? 14.940 -4.578 -17.033 1.00 94.31 85 ASP A N 1
ATOM 607 C CA . ASP A 1 85 ? 15.488 -5.577 -16.110 1.00 94.31 85 ASP A CA 1
ATOM 608 C C . ASP A 1 85 ? 14.374 -6.155 -15.200 1.00 94.31 85 ASP A C 1
ATOM 610 O O . ASP A 1 85 ? 14.161 -5.700 -14.062 1.00 94.31 85 ASP A O 1
ATOM 614 N N . PRO A 1 86 ? 13.630 -7.167 -15.688 1.00 93.69 86 PRO A N 1
ATOM 615 C CA . PRO A 1 86 ? 12.526 -7.772 -14.946 1.00 93.69 86 PRO A CA 1
ATOM 616 C C . PRO A 1 86 ? 12.943 -8.381 -13.600 1.00 93.69 86 PRO A C 1
ATOM 618 O O . PRO A 1 86 ? 12.154 -8.373 -12.654 1.00 93.69 86 PRO A O 1
ATOM 621 N N . ALA A 1 87 ? 14.176 -8.884 -13.481 1.00 95.69 87 ALA A N 1
ATOM 622 C CA . ALA A 1 87 ? 14.679 -9.466 -12.239 1.00 95.69 87 ALA A CA 1
ATOM 623 C C . ALA A 1 87 ? 14.911 -8.379 -11.179 1.00 95.69 87 ALA A C 1
ATOM 625 O O . ALA A 1 87 ? 14.467 -8.516 -10.031 1.00 95.69 87 ALA A O 1
ATOM 626 N N . ALA A 1 88 ? 15.523 -7.254 -11.566 1.00 94.38 88 ALA A N 1
ATOM 627 C CA . ALA A 1 88 ? 15.646 -6.100 -10.684 1.00 94.38 88 ALA A CA 1
ATOM 628 C C . ALA A 1 88 ? 14.279 -5.518 -10.315 1.00 94.38 88 ALA A C 1
ATOM 630 O O . ALA A 1 88 ? 14.084 -5.134 -9.159 1.00 94.38 88 ALA A O 1
ATOM 631 N N . TYR A 1 89 ? 13.320 -5.488 -11.250 1.00 95.12 89 TYR A N 1
ATOM 632 C CA . TYR A 1 89 ? 11.945 -5.093 -10.941 1.00 95.12 89 TYR A CA 1
ATOM 633 C C . TYR A 1 89 ? 11.341 -5.980 -9.853 1.00 95.12 89 TYR A C 1
ATOM 635 O O . TYR A 1 89 ? 10.906 -5.458 -8.831 1.00 95.12 89 TYR A O 1
ATOM 643 N N . GLN A 1 90 ? 11.368 -7.305 -10.026 1.00 95.62 90 GLN A N 1
ATOM 644 C CA . GLN A 1 90 ? 10.814 -8.250 -9.052 1.00 95.62 90 GLN A CA 1
ATOM 645 C C . GLN A 1 90 ? 11.455 -8.091 -7.668 1.00 95.62 90 GLN A C 1
ATOM 647 O O . GLN A 1 90 ? 10.750 -8.030 -6.660 1.00 95.62 90 GLN A O 1
ATOM 652 N N . SER A 1 91 ? 12.781 -7.946 -7.607 1.00 96.94 91 SER A N 1
ATOM 653 C CA . SER A 1 91 ? 13.504 -7.727 -6.348 1.00 96.94 91 SER A CA 1
ATOM 654 C C . SER A 1 91 ? 13.093 -6.417 -5.664 1.00 96.94 91 SER A C 1
ATOM 656 O O . SER A 1 91 ? 12.781 -6.395 -4.468 1.00 96.94 91 SER A O 1
ATOM 658 N N . LYS A 1 92 ? 13.032 -5.311 -6.419 1.00 96.19 92 LYS A N 1
ATOM 659 C CA . LYS A 1 92 ? 12.623 -3.996 -5.900 1.00 96.19 92 LYS A CA 1
ATOM 660 C C . LYS A 1 92 ? 11.157 -3.984 -5.476 1.00 96.19 92 LYS A C 1
ATOM 662 O O . LYS A 1 92 ? 10.847 -3.493 -4.393 1.00 96.19 92 LYS A O 1
ATOM 667 N N . PHE A 1 93 ? 10.273 -4.561 -6.286 1.00 96.38 93 PHE A N 1
ATOM 668 C CA . PHE A 1 93 ? 8.854 -4.689 -5.984 1.00 96.38 93 PHE A CA 1
ATOM 669 C C . PHE A 1 93 ? 8.623 -5.544 -4.735 1.00 96.38 93 PHE A C 1
ATOM 671 O O . PHE A 1 93 ? 7.866 -5.142 -3.860 1.00 96.38 93 PHE A O 1
ATOM 678 N N . GLY A 1 94 ? 9.323 -6.673 -4.586 1.00 97.06 94 GLY A N 1
ATOM 679 C CA . GLY A 1 94 ? 9.230 -7.514 -3.391 1.00 97.06 94 GLY A CA 1
ATOM 680 C C . GLY A 1 94 ? 9.574 -6.748 -2.110 1.00 97.06 94 GLY A C 1
ATOM 681 O O . GLY A 1 94 ? 8.827 -6.806 -1.130 1.00 97.06 94 GLY A O 1
ATOM 682 N N . LYS A 1 95 ? 10.655 -5.953 -2.133 1.00 97.06 95 LYS A N 1
ATOM 683 C CA . LYS A 1 95 ? 11.022 -5.058 -1.019 1.00 97.06 95 LYS A CA 1
ATOM 684 C C . LYS A 1 95 ? 9.946 -4.002 -0.763 1.00 97.06 95 LYS A C 1
ATOM 686 O O . LYS A 1 95 ? 9.534 -3.815 0.381 1.00 97.06 95 LYS A O 1
ATOM 691 N N . LEU A 1 96 ? 9.460 -3.360 -1.825 1.00 97.19 96 LEU A N 1
ATOM 692 C CA . LEU A 1 96 ? 8.412 -2.344 -1.768 1.00 97.19 96 LEU A CA 1
ATOM 693 C C . LEU A 1 96 ? 7.118 -2.892 -1.143 1.00 97.19 96 LEU A C 1
ATOM 695 O O . LEU A 1 96 ? 6.563 -2.296 -0.222 1.00 97.19 96 LEU A O 1
ATOM 699 N N . PHE A 1 97 ? 6.660 -4.053 -1.607 1.00 97.19 97 PHE A N 1
ATOM 700 C CA . PHE A 1 97 ? 5.444 -4.708 -1.137 1.00 97.19 97 PHE A CA 1
ATOM 701 C C . PHE A 1 97 ? 5.576 -5.207 0.306 1.00 97.19 97 PHE A C 1
ATOM 703 O O . PHE A 1 97 ? 4.628 -5.123 1.089 1.00 97.19 97 PHE A O 1
ATOM 710 N N . SER A 1 98 ? 6.758 -5.685 0.701 1.00 97.44 98 SER A N 1
ATOM 711 C CA . SER A 1 98 ? 7.024 -6.018 2.103 1.00 97.44 98 SER A CA 1
ATOM 712 C C . SER A 1 98 ? 6.942 -4.772 2.997 1.00 97.44 98 SER A C 1
ATOM 714 O O . SER A 1 98 ? 6.295 -4.800 4.045 1.00 97.44 98 SER A O 1
ATOM 716 N N . GLY A 1 99 ? 7.496 -3.644 2.535 1.00 97.56 99 GLY A N 1
ATOM 717 C CA . GLY A 1 99 ? 7.369 -2.343 3.195 1.00 97.56 99 GLY A CA 1
ATOM 718 C C . GLY A 1 99 ? 5.919 -1.857 3.301 1.00 97.56 99 GLY A C 1
ATOM 719 O O . GLY A 1 99 ? 5.515 -1.386 4.365 1.00 97.56 99 GLY A O 1
ATOM 720 N N . LEU A 1 100 ? 5.116 -2.031 2.244 1.00 97.94 100 LEU A N 1
ATOM 721 C CA . LEU A 1 100 ? 3.677 -1.747 2.258 1.00 97.94 100 LEU A CA 1
ATOM 722 C C . LEU A 1 100 ? 2.965 -2.552 3.348 1.00 97.94 100 LEU A C 1
ATOM 724 O O . LEU A 1 100 ? 2.270 -1.967 4.174 1.00 97.94 100 LEU A O 1
ATOM 728 N N . LYS A 1 101 ? 3.160 -3.876 3.384 1.00 97.38 101 LYS A N 1
ATOM 729 C CA . LYS A 1 101 ? 2.535 -4.749 4.394 1.00 97.38 101 LYS A CA 1
ATOM 730 C C . LYS A 1 101 ? 2.922 -4.352 5.816 1.00 97.38 101 LYS A C 1
ATOM 732 O O . LYS A 1 101 ? 2.052 -4.301 6.677 1.00 97.38 101 LYS A O 1
ATOM 737 N N . SER A 1 102 ? 4.197 -4.037 6.046 1.00 97.94 102 SER A N 1
ATOM 738 C CA . SER A 1 102 ? 4.684 -3.588 7.354 1.00 97.94 102 SER A CA 1
ATOM 739 C C . SER A 1 102 ? 3.995 -2.293 7.801 1.00 97.94 102 SER A C 1
ATOM 741 O O . SER A 1 102 ? 3.417 -2.246 8.884 1.00 97.94 102 SER A O 1
ATOM 743 N N . LYS A 1 103 ? 3.943 -1.274 6.930 1.00 97.69 103 LYS A N 1
ATOM 744 C CA . LYS A 1 103 ? 3.250 -0.004 7.213 1.00 97.69 103 LYS A CA 1
ATOM 745 C C . LYS A 1 103 ? 1.744 -0.188 7.408 1.00 97.69 103 LYS A C 1
ATOM 747 O O . LYS A 1 103 ? 1.161 0.417 8.297 1.00 97.69 103 LYS A O 1
ATOM 752 N N . LEU A 1 104 ? 1.098 -1.034 6.606 1.00 97.88 104 LEU A N 1
ATOM 753 C CA . LEU A 1 104 ? -0.315 -1.360 6.809 1.00 97.88 104 LEU A CA 1
ATOM 754 C C . LEU A 1 104 ? -0.542 -2.058 8.153 1.00 97.88 104 LEU A C 1
ATOM 756 O O . LEU A 1 104 ? -1.538 -1.771 8.806 1.00 97.88 104 LEU A O 1
ATOM 760 N N . GLY A 1 105 ? 0.386 -2.899 8.611 1.00 97.25 105 GL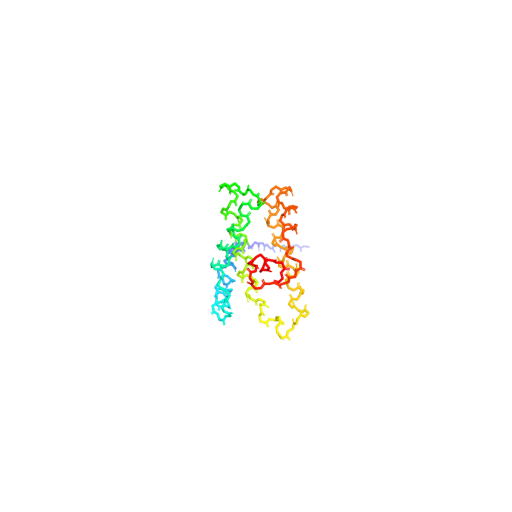Y A N 1
ATOM 761 C CA . GLY A 1 105 ? 0.318 -3.544 9.925 1.00 97.25 105 GLY A CA 1
ATOM 762 C C . GLY A 1 105 ? 0.335 -2.579 11.114 1.00 97.25 105 GLY A C 1
ATOM 763 O O . GLY A 1 105 ? -0.131 -2.951 12.184 1.00 97.25 105 GLY A O 1
ATOM 764 N N . THR A 1 106 ? 0.801 -1.337 10.941 1.00 97.00 106 THR A N 1
ATOM 765 C CA . THR A 1 106 ? 0.718 -0.307 11.992 1.00 97.00 106 THR A CA 1
ATOM 766 C C . THR A 1 106 ? -0.604 0.464 11.974 1.00 97.00 106 THR A C 1
ATOM 768 O O . THR A 1 106 ? -0.894 1.191 12.917 1.00 97.00 106 THR A O 1
ATOM 771 N N . ALA A 1 107 ? -1.385 0.363 10.894 1.00 97.06 107 ALA A N 1
ATOM 772 C CA . ALA A 1 107 ? -2.646 1.089 10.710 1.00 97.06 107 ALA A CA 1
ATOM 773 C C . ALA A 1 107 ? -3.883 0.174 10.762 1.00 97.06 107 ALA A C 1
ATOM 775 O O . ALA A 1 107 ? -4.987 0.623 11.077 1.00 97.06 107 ALA A O 1
ATOM 776 N N . LEU A 1 108 ? -3.713 -1.103 10.427 1.00 97.94 108 LEU A N 1
ATOM 777 C CA . LEU A 1 108 ? -4.766 -2.106 10.346 1.00 97.94 108 LEU A CA 1
ATOM 778 C C . LEU A 1 108 ? -4.714 -3.049 11.546 1.00 97.94 108 LEU A C 1
ATOM 780 O O . LEU A 1 108 ? -3.652 -3.345 12.084 1.00 97.94 108 LEU A O 1
ATOM 784 N N . THR A 1 109 ? -5.870 -3.593 11.915 1.00 98.06 109 THR A N 1
ATOM 785 C CA . THR A 1 109 ? -5.922 -4.752 12.814 1.00 98.06 109 THR A CA 1
ATOM 786 C C . THR A 1 109 ? -5.352 -5.995 12.126 1.00 98.06 109 THR A C 1
ATOM 788 O O . THR A 1 109 ? -5.314 -6.082 10.896 1.00 98.06 109 THR A O 1
ATOM 791 N N . VAL A 1 110 ? -4.980 -7.011 12.910 1.00 97.00 110 VAL A N 1
ATOM 792 C CA . VAL A 1 110 ? -4.492 -8.300 12.386 1.00 97.00 110 VAL A CA 1
ATOM 793 C C . VAL A 1 110 ? -5.496 -8.928 11.410 1.00 97.00 110 VAL A C 1
ATOM 795 O O . VAL A 1 110 ? -5.110 -9.378 10.332 1.00 97.00 110 VAL A O 1
ATOM 798 N N . ALA A 1 111 ? -6.792 -8.889 11.737 1.00 97.62 111 ALA A N 1
ATOM 799 C CA . ALA A 1 111 ? -7.852 -9.417 10.877 1.00 97.62 111 ALA A CA 1
ATOM 800 C C . ALA A 1 111 ? -7.971 -8.642 9.553 1.00 97.62 111 ALA A C 1
ATOM 802 O O . ALA A 1 111 ? -8.096 -9.243 8.486 1.00 97.62 111 ALA A O 1
ATOM 803 N N . GLN A 1 112 ? -7.882 -7.310 9.596 1.00 98.38 112 GLN A N 1
ATOM 804 C CA . GLN A 1 112 ? -7.894 -6.476 8.391 1.00 98.38 112 GLN A CA 1
ATOM 805 C C . GLN A 1 112 ? -6.655 -6.710 7.523 1.00 98.38 112 GLN A C 1
ATOM 807 O O . GLN A 1 112 ? -6.773 -6.753 6.301 1.00 98.38 112 GLN A O 1
ATOM 812 N N . LEU A 1 113 ? -5.479 -6.899 8.126 1.00 97.62 113 LEU A N 1
ATOM 813 C CA . LEU A 1 113 ? -4.252 -7.191 7.388 1.00 97.62 113 LEU A CA 1
ATOM 814 C C . LEU A 1 113 ? -4.301 -8.577 6.724 1.00 97.62 113 LEU A C 1
ATOM 816 O O . LEU A 1 113 ? -3.925 -8.710 5.561 1.00 97.62 113 LEU A O 1
ATOM 820 N N . ALA A 1 114 ? -4.816 -9.594 7.421 1.00 97.62 114 ALA A N 1
ATOM 821 C CA . ALA A 1 114 ? -5.052 -10.916 6.839 1.00 97.62 114 ALA A CA 1
ATOM 822 C C . ALA A 1 114 ? -6.076 -10.855 5.692 1.00 97.62 114 ALA A C 1
ATOM 824 O O . ALA A 1 114 ? -5.890 -11.462 4.638 1.00 97.62 114 ALA A O 1
ATOM 825 N N . LYS A 1 115 ? -7.137 -10.055 5.845 1.00 97.62 115 LYS A N 1
ATOM 826 C CA . LYS A 1 115 ? -8.096 -9.835 4.761 1.00 97.62 115 LYS A CA 1
ATOM 827 C C . LYS A 1 115 ? -7.451 -9.103 3.586 1.00 97.62 115 LYS A C 1
ATOM 829 O O . LYS A 1 115 ? -7.670 -9.500 2.448 1.00 97.62 115 LYS A O 1
ATOM 834 N N . PHE A 1 116 ? -6.605 -8.103 3.829 1.00 97.50 116 PHE A N 1
ATOM 835 C CA . PHE A 1 116 ? -5.861 -7.409 2.777 1.00 97.50 116 PHE A CA 1
ATOM 836 C C . PHE A 1 116 ? -5.051 -8.380 1.912 1.00 97.50 116 PHE A C 1
ATOM 838 O O . PHE A 1 116 ? -5.146 -8.310 0.690 1.00 97.50 116 PHE A O 1
ATOM 845 N N . THR A 1 117 ? -4.310 -9.321 2.505 1.00 94.81 117 THR A N 1
ATOM 846 C CA . THR A 1 117 ? -3.530 -10.291 1.717 1.00 94.81 117 THR A CA 1
ATOM 847 C C . THR A 1 117 ? -4.417 -11.237 0.907 1.00 94.81 117 THR A C 1
ATOM 849 O O . THR A 1 117 ? -4.038 -11.615 -0.200 1.00 94.81 117 THR A O 1
ATOM 852 N N . SER A 1 118 ? -5.619 -11.556 1.401 1.00 96.25 118 SER A N 1
ATOM 853 C CA . SER A 1 118 ? -6.609 -12.350 0.660 1.00 96.25 118 SER A CA 1
ATOM 854 C C . SER A 1 118 ? -7.244 -11.615 -0.530 1.00 96.25 118 SER A C 1
ATOM 856 O O . SER A 1 118 ? -7.769 -12.259 -1.432 1.00 96.25 118 SER A O 1
ATOM 858 N N . LEU A 1 119 ? -7.158 -10.276 -0.585 1.00 96.25 119 LEU A N 1
ATOM 859 C CA . LEU A 1 119 ? -7.654 -9.472 -1.715 1.00 96.25 119 LEU A CA 1
ATOM 860 C C . LEU A 1 119 ? -6.717 -9.492 -2.934 1.00 96.25 119 LEU A C 1
ATOM 862 O O . LEU A 1 119 ? -6.981 -8.796 -3.919 1.00 96.25 119 LEU A O 1
ATOM 866 N N . LYS A 1 120 ? -5.623 -10.263 -2.885 1.00 95.56 120 LYS A N 1
ATOM 867 C CA . LYS A 1 120 ? -4.710 -10.436 -4.015 1.00 95.56 120 LYS A CA 1
ATOM 868 C C . LYS A 1 120 ? -5.465 -11.042 -5.208 1.00 95.56 120 LYS A C 1
ATOM 870 O O . LYS A 1 120 ? -5.940 -12.173 -5.103 1.00 95.56 120 LYS A O 1
ATOM 875 N N . PRO A 1 121 ? -5.529 -10.358 -6.366 1.00 94.31 121 PRO A N 1
ATOM 876 C CA . PRO A 1 121 ? -6.134 -10.933 -7.564 1.00 94.31 121 PRO A CA 1
ATOM 877 C C . PRO A 1 121 ? -5.387 -12.197 -8.003 1.00 94.31 121 PRO A C 1
ATOM 879 O O . PRO A 1 121 ? -4.169 -12.273 -7.837 1.00 94.31 121 PRO A O 1
ATOM 882 N N . ALA A 1 122 ? -6.082 -13.164 -8.606 1.00 92.94 122 ALA A N 1
ATOM 883 C CA . ALA A 1 122 ? -5.467 -14.412 -9.073 1.00 92.94 122 ALA A CA 1
ATOM 884 C C . ALA A 1 122 ? -4.379 -14.183 -10.140 1.00 92.94 122 ALA A C 1
ATOM 886 O O . ALA A 1 122 ? -3.362 -14.870 -10.138 1.00 92.94 122 ALA A O 1
ATOM 887 N N . ALA A 1 123 ? -4.565 -13.174 -10.996 1.00 91.75 123 ALA A N 1
ATOM 888 C CA . ALA A 1 123 ? -3.624 -12.775 -12.037 1.00 91.75 123 ALA A CA 1
ATOM 889 C C . ALA A 1 123 ? -3.541 -11.238 -12.149 1.00 91.75 123 ALA A C 1
ATOM 891 O O . ALA A 1 123 ? -4.482 -10.549 -11.734 1.00 91.75 123 ALA A O 1
ATOM 892 N N . PRO A 1 124 ? -2.448 -10.687 -12.714 1.00 89.50 124 PRO A N 1
ATOM 893 C CA . PRO A 1 124 ? -2.361 -9.269 -13.041 1.00 89.50 124 PRO A CA 1
ATOM 894 C C . PRO A 1 124 ? -3.488 -8.859 -13.996 1.00 89.50 124 PRO A C 1
ATOM 896 O O . PRO A 1 124 ? -3.701 -9.493 -15.026 1.00 89.50 124 PRO A O 1
ATOM 899 N N . SER A 1 125 ? -4.206 -7.787 -13.668 1.00 87.88 125 SER A N 1
ATOM 900 C CA . SER A 1 125 ? -5.286 -7.264 -14.507 1.00 87.88 125 SER A CA 1
ATOM 901 C C . SER A 1 125 ? -5.323 -5.743 -14.462 1.00 87.88 125 SER A C 1
ATOM 903 O O . SER A 1 125 ? -5.370 -5.157 -13.379 1.00 87.88 125 SER A O 1
ATOM 905 N N . ALA A 1 126 ? -5.363 -5.109 -15.636 1.00 82.44 126 ALA A N 1
ATOM 906 C CA . ALA A 1 126 ? -5.510 -3.659 -15.760 1.00 82.44 126 ALA A CA 1
ATOM 907 C C . ALA A 1 126 ? -6.891 -3.161 -15.292 1.00 82.44 126 ALA A C 1
ATOM 909 O O . ALA A 1 126 ? -7.002 -2.048 -14.787 1.00 82.44 126 ALA A O 1
ATOM 910 N N . SER A 1 127 ? -7.933 -3.993 -15.401 1.00 85.81 127 SER A N 1
ATOM 911 C CA . SER A 1 127 ? -9.299 -3.656 -14.974 1.00 85.81 127 SER A CA 1
ATOM 912 C C . SER A 1 127 ? -9.493 -3.750 -13.458 1.00 85.81 127 SER A C 1
ATOM 914 O O . SER A 1 127 ? -10.399 -3.125 -12.908 1.00 85.81 127 SER A O 1
ATOM 916 N N . ASN A 1 128 ? -8.651 -4.521 -12.761 1.00 91.12 128 ASN A N 1
ATOM 917 C CA . ASN A 1 128 ? -8.671 -4.591 -11.305 1.00 91.12 128 ASN A CA 1
ATOM 918 C C . ASN A 1 128 ? -7.601 -3.668 -10.719 1.00 91.12 128 ASN A C 1
ATOM 920 O O . ASN A 1 128 ? -6.421 -4.009 -10.685 1.00 91.12 128 ASN A O 1
ATOM 924 N N . VAL A 1 129 ? -8.027 -2.520 -10.192 1.00 93.19 129 VAL A N 1
ATOM 925 C CA . VAL A 1 129 ? -7.117 -1.522 -9.612 1.00 93.19 129 VAL A CA 1
ATOM 926 C C . VAL A 1 129 ? -6.271 -2.077 -8.454 1.00 93.19 129 VAL A C 1
ATOM 928 O O . VAL A 1 129 ? -5.144 -1.630 -8.254 1.00 93.19 129 VAL A O 1
ATOM 931 N N . LEU A 1 130 ? -6.752 -3.101 -7.728 1.00 94.56 130 LEU A N 1
ATOM 932 C CA . LEU A 1 130 ? -5.969 -3.750 -6.670 1.00 94.56 130 LEU A CA 1
ATOM 933 C C . LEU A 1 130 ? -4.739 -4.471 -7.219 1.00 94.56 130 LEU A C 1
ATOM 935 O O . LEU A 1 130 ? -3.757 -4.592 -6.492 1.00 94.56 130 LEU A O 1
ATOM 939 N N . SER A 1 131 ? -4.732 -4.873 -8.496 1.00 94.19 131 SER A N 1
ATOM 940 C CA . SER A 1 131 ? -3.544 -5.446 -9.139 1.00 94.19 131 SER A CA 1
ATOM 941 C C . SER A 1 131 ? -2.330 -4.537 -8.989 1.00 94.19 131 SER A C 1
ATOM 943 O O . SER A 1 131 ? -1.220 -5.037 -8.864 1.00 94.19 131 SER A O 1
ATOM 945 N N . GLN A 1 132 ? -2.529 -3.216 -8.915 1.00 93.94 132 GLN A N 1
ATOM 946 C CA . GLN A 1 132 ? -1.432 -2.269 -8.751 1.00 93.94 132 GLN A CA 1
ATOM 947 C C . GLN A 1 132 ? -0.703 -2.397 -7.410 1.00 93.94 132 GLN A C 1
ATOM 949 O O . GLN A 1 132 ? 0.447 -1.970 -7.326 1.00 93.94 132 GLN A O 1
ATOM 954 N N . LEU A 1 133 ? -1.331 -2.985 -6.388 1.00 95.12 133 LEU A N 1
ATOM 955 C CA . LEU A 1 133 ? -0.690 -3.262 -5.102 1.00 95.12 133 LEU A CA 1
ATOM 956 C C . LEU A 1 133 ? 0.054 -4.598 -5.074 1.00 95.12 133 LEU A C 1
ATOM 958 O O . LEU A 1 133 ? 1.008 -4.727 -4.315 1.00 95.12 133 LEU A O 1
ATOM 962 N N . PHE A 1 134 ? -0.384 -5.587 -5.856 1.00 95.12 134 PHE A N 1
ATOM 963 C CA . PHE A 1 134 ? 0.098 -6.970 -5.751 1.00 95.12 134 PHE A CA 1
ATOM 964 C C . PHE A 1 134 ? 1.034 -7.406 -6.883 1.00 95.12 134 PHE A C 1
ATOM 966 O O . PHE A 1 134 ? 1.669 -8.452 -6.737 1.00 95.12 134 PHE A O 1
ATOM 973 N N . TYR A 1 135 ? 1.114 -6.631 -7.969 1.00 91.00 135 TYR A N 1
ATOM 974 C CA . TYR A 1 135 ? 1.888 -6.934 -9.176 1.00 91.00 135 TYR A CA 1
ATOM 975 C C . TYR A 1 135 ? 2.653 -5.727 -9.703 1.00 91.00 135 TYR A C 1
ATOM 977 O O . TYR A 1 135 ? 2.148 -4.589 -9.541 1.00 91.00 135 TYR A O 1
#

pLDDT: mean 83.71, std 19.7, range [33.59, 98.38]

Foldseek 3Di:
DDDDDDDDDDPPPPPPPPPVVVVLLVLLCVLCVVPVNPLVVLLVLVLVVLCVQLVADPQLSVQLSVLSSSLSSNLSNLVVCVVVPVPVSVVSLVVSLVVSLVSVPVRHDPVSSVSLVVPADPDQDPVDSNSSSVD